Protein AF-A0A7J9XGP9-F1 (afdb_monomer_lite)

Foldseek 3Di:
DCPVDDPVRVVLVVQQVVVCVVVVHPDRDPVSSD

Secondary structure (DSSP, 8-state):
--TTS-HHHHHHHHHHHHHHHHTT-SS--GGG--

Radius of gyration: 9.93 Å; chains: 1; bounding box: 19×18×21 Å

Sequence (34 aa):
MFERFTDRARRVVVLAQEEARMLNHNYIGTEHIL

Structure (mmCIF, N/CA/C/O backbone):
data_AF-A0A7J9XGP9-F1
#
_entry.id   AF-A0A7J9XGP9-F1
#
loop_
_atom_site.group_PDB
_atom_site.id
_atom_site.type_symbol
_atom_site.label_atom_id
_atom_site.label_alt_id
_atom_site.label_comp_id
_atom_site.label_asym_id
_atom_site.label_entity_id
_atom_site.label_seq_id
_atom_site.pdbx_PDB_ins_code
_atom_site.Cartn_x
_atom_site.Cartn_y
_atom_site.Cartn_z
_atom_site.occupancy
_atom_site.B_iso_or_equiv
_atom_site.auth_seq_id
_atom_site.auth_comp_id
_atom_site.auth_asym_id
_atom_site.auth_atom_id
_atom_site.pdbx_PDB_model_num
ATOM 1 N N . MET A 1 1 ? 0.929 12.103 8.749 1.00 67.19 1 MET A N 1
ATOM 2 C CA . MET A 1 1 ? 0.335 11.743 7.432 1.00 67.19 1 MET A CA 1
ATOM 3 C C . MET A 1 1 ? -0.788 10.704 7.531 1.00 67.19 1 MET A C 1
ATOM 5 O O . MET A 1 1 ? -1.752 10.840 6.796 1.00 67.19 1 MET A O 1
ATOM 9 N N . PHE A 1 2 ? -0.740 9.723 8.446 1.00 82.44 2 PHE A N 1
ATOM 10 C CA . PHE A 1 2 ? -1.766 8.663 8.548 1.00 82.44 2 PHE A CA 1
ATOM 11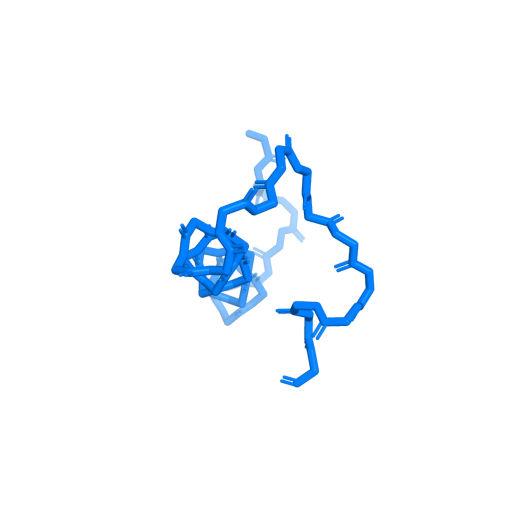 C C . PHE A 1 2 ? -2.644 8.719 9.809 1.00 82.44 2 PHE A C 1
ATOM 13 O O . PHE A 1 2 ? -3.163 7.703 10.254 1.00 82.44 2 PHE A O 1
ATOM 20 N N . GLU A 1 3 ? -2.823 9.897 10.403 1.00 84.06 3 GLU A N 1
ATOM 21 C CA . GLU A 1 3 ? -3.560 10.068 11.671 1.00 84.06 3 GLU A CA 1
ATOM 22 C C . GLU A 1 3 ? -5.052 9.717 11.573 1.00 84.06 3 GLU A C 1
ATOM 24 O O . GLU A 1 3 ? -5.693 9.455 12.582 1.00 84.06 3 GLU A O 1
ATOM 29 N N . ARG A 1 4 ? -5.606 9.668 10.354 1.00 91.19 4 ARG A N 1
ATOM 30 C CA . ARG A 1 4 ? -6.997 9.260 10.093 1.00 91.19 4 ARG A CA 1
ATOM 31 C C . ARG A 1 4 ? -7.156 7.765 9.807 1.00 91.19 4 ARG A C 1
ATOM 33 O O . ARG A 1 4 ? -8.270 7.311 9.568 1.00 91.19 4 ARG A O 1
ATOM 40 N N . PHE A 1 5 ? -6.064 7.007 9.772 1.00 93.50 5 PHE A N 1
ATOM 41 C CA . PHE A 1 5 ? -6.095 5.581 9.475 1.00 93.50 5 PHE A CA 1
ATOM 42 C C . PHE A 1 5 ? -6.102 4.766 10.758 1.00 93.50 5 PHE A C 1
ATOM 44 O O . PHE A 1 5 ? -5.402 5.078 11.721 1.00 93.50 5 PHE A O 1
ATOM 51 N N . THR A 1 6 ? -6.853 3.667 10.736 1.00 96.19 6 THR A N 1
ATOM 52 C CA . THR A 1 6 ? -6.736 2.642 11.772 1.00 96.19 6 THR A CA 1
ATOM 53 C C . THR A 1 6 ? -5.314 2.081 11.790 1.00 96.19 6 THR A C 1
ATOM 55 O O . THR A 1 6 ? -4.599 2.106 10.785 1.00 96.19 6 THR A O 1
ATOM 58 N N . ASP A 1 7 ? -4.900 1.519 12.920 1.00 94.94 7 ASP A N 1
ATOM 59 C CA . ASP A 1 7 ? -3.569 0.915 13.075 1.00 94.94 7 ASP A CA 1
ATOM 60 C C . ASP A 1 7 ? -3.312 -0.170 12.027 1.00 94.94 7 ASP A C 1
ATOM 62 O O . ASP A 1 7 ? -2.226 -0.261 11.452 1.00 94.94 7 ASP A O 1
ATOM 66 N N . ARG A 1 8 ? -4.354 -0.945 11.707 1.00 95.06 8 ARG A N 1
ATOM 67 C CA . ARG A 1 8 ? -4.318 -1.948 10.644 1.00 95.06 8 ARG A CA 1
ATOM 68 C C . ARG A 1 8 ? -4.064 -1.313 9.278 1.00 95.06 8 ARG A C 1
ATOM 70 O O . ARG A 1 8 ? -3.201 -1.794 8.554 1.00 95.06 8 ARG A O 1
ATOM 77 N N . ALA A 1 9 ? -4.771 -0.236 8.937 1.00 94.81 9 ALA A N 1
ATOM 78 C CA . ALA A 1 9 ? -4.571 0.459 7.667 1.00 94.81 9 ALA A CA 1
ATOM 79 C C . ALA A 1 9 ? -3.165 1.076 7.567 1.00 94.81 9 ALA A C 1
ATOM 81 O O . ALA A 1 9 ? -2.529 0.975 6.522 1.00 94.81 9 ALA A O 1
ATOM 82 N N . ARG A 1 10 ? -2.623 1.621 8.667 1.00 94.56 10 ARG A N 1
ATOM 83 C CA . ARG A 1 10 ? -1.223 2.081 8.713 1.00 94.56 10 ARG A CA 1
ATOM 84 C C . ARG A 1 10 ? -0.236 0.950 8.434 1.00 94.56 10 ARG A C 1
ATOM 86 O O . ARG A 1 10 ? 0.706 1.145 7.673 1.00 94.56 10 ARG A O 1
ATOM 93 N N . ARG A 1 11 ? -0.470 -0.237 9.004 1.00 94.38 11 ARG A N 1
ATOM 94 C CA . ARG A 1 11 ? 0.379 -1.414 8.774 1.00 94.38 11 ARG A CA 1
ATOM 95 C C . ARG A 1 11 ? 0.352 -1.883 7.319 1.00 94.38 11 ARG A C 1
ATOM 97 O O . ARG A 1 11 ? 1.404 -2.220 6.794 1.00 94.38 11 ARG A O 1
ATOM 104 N N . VAL A 1 12 ? -0.811 -1.863 6.664 1.00 95.19 12 VAL A N 1
ATOM 105 C CA . VAL A 1 12 ? -0.934 -2.231 5.240 1.00 95.19 12 VAL A CA 1
ATOM 106 C C . VAL A 1 12 ? -0.074 -1.328 4.356 1.00 95.19 12 VAL A C 1
ATOM 108 O O . VAL A 1 12 ? 0.628 -1.831 3.491 1.00 95.19 12 VAL A O 1
ATOM 111 N N . VAL A 1 13 ? -0.048 -0.014 4.608 1.00 94.69 13 VAL A N 1
ATOM 112 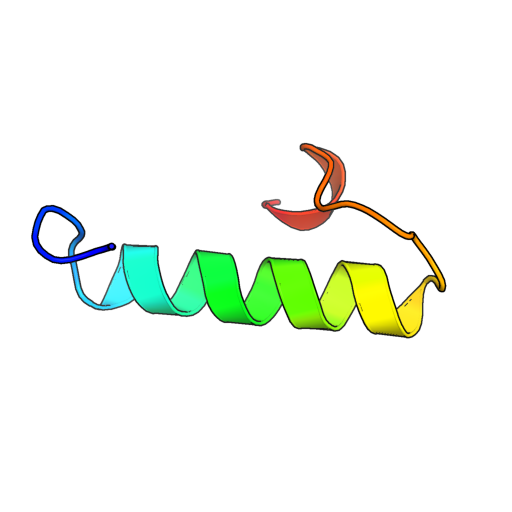C CA . VAL A 1 13 ? 0.791 0.914 3.825 1.00 94.69 13 VAL A CA 1
ATOM 113 C C . VAL A 1 13 ? 2.285 0.607 3.984 1.00 94.69 13 VAL A C 1
ATOM 115 O O . VAL A 1 13 ? 3.032 0.679 3.013 1.00 94.69 13 VAL A O 1
ATOM 118 N N . VAL A 1 14 ? 2.724 0.238 5.191 1.00 95.56 14 VAL A N 1
ATOM 119 C CA . VAL A 1 14 ? 4.122 -0.158 5.437 1.00 95.56 14 VAL A CA 1
ATOM 120 C C . VAL A 1 14 ? 4.470 -1.440 4.680 1.00 95.56 14 VAL A C 1
ATOM 122 O O . VAL A 1 14 ? 5.516 -1.496 4.042 1.00 95.56 14 VAL A O 1
ATOM 125 N N . LEU A 1 15 ? 3.580 -2.436 4.704 1.00 96.81 15 LEU A N 1
ATOM 126 C CA . LEU A 1 15 ? 3.763 -3.687 3.963 1.00 96.81 15 LEU A CA 1
ATOM 127 C C . LEU A 1 15 ? 3.815 -3.439 2.450 1.00 96.81 15 LEU A C 1
ATOM 129 O O . LEU A 1 15 ? 4.730 -3.912 1.789 1.00 96.81 15 LEU A O 1
ATOM 133 N N . ALA A 1 16 ? 2.917 -2.608 1.919 1.00 97.44 16 ALA A N 1
ATOM 134 C CA . ALA A 1 16 ? 2.902 -2.247 0.504 1.00 97.44 16 ALA A CA 1
ATOM 135 C C . ALA A 1 16 ? 4.198 -1.545 0.056 1.00 97.44 16 ALA A C 1
ATOM 137 O O . ALA A 1 16 ? 4.698 -1.773 -1.045 1.00 97.44 16 ALA A O 1
ATOM 138 N N . GLN A 1 17 ? 4.776 -0.704 0.919 1.00 97.00 17 GLN A N 1
ATOM 139 C CA . GLN A 1 17 ? 6.072 -0.073 0.663 1.00 97.00 17 GLN A CA 1
ATOM 140 C C . GLN A 1 17 ? 7.220 -1.092 0.636 1.00 97.00 17 GLN A C 1
ATOM 142 O O . GLN A 1 17 ? 8.166 -0.930 -0.141 1.00 97.00 17 GLN A O 1
ATOM 147 N N . GLU A 1 18 ? 7.162 -2.109 1.495 1.00 97.25 18 GLU A N 1
ATOM 148 C CA . GLU A 1 18 ? 8.157 -3.176 1.550 1.00 97.25 18 GLU A CA 1
ATOM 149 C C . GLU A 1 18 ? 8.084 -4.072 0.310 1.00 97.25 18 GLU A C 1
ATOM 151 O O . GLU A 1 18 ? 9.119 -4.298 -0.317 1.00 97.25 18 GLU A O 1
ATOM 156 N N . GLU A 1 19 ? 6.881 -4.462 -0.115 1.00 97.38 19 GLU A N 1
ATOM 157 C CA . GLU A 1 19 ? 6.647 -5.192 -1.370 1.00 97.38 19 GLU A CA 1
ATOM 158 C C . GLU A 1 19 ? 7.185 -4.424 -2.582 1.00 97.38 19 GLU A C 1
ATOM 160 O O . GLU A 1 19 ? 7.992 -4.954 -3.348 1.00 97.38 19 GLU A O 1
ATOM 165 N N . ALA A 1 20 ? 6.838 -3.137 -2.715 1.00 98.25 20 ALA A N 1
ATOM 166 C CA . ALA A 1 20 ? 7.351 -2.298 -3.799 1.00 98.25 20 ALA A CA 1
ATOM 167 C C . ALA A 1 20 ? 8.890 -2.254 -3.808 1.00 98.25 20 ALA A C 1
ATOM 169 O O . ALA A 1 20 ? 9.514 -2.350 -4.865 1.00 98.25 20 ALA A O 1
ATOM 170 N N . ARG A 1 21 ? 9.522 -2.179 -2.628 1.00 97.69 21 ARG A N 1
ATOM 171 C CA . ARG A 1 21 ? 10.986 -2.206 -2.505 1.00 97.69 21 ARG A CA 1
ATOM 172 C C . ARG A 1 21 ? 11.572 -3.554 -2.923 1.00 97.69 21 ARG A C 1
ATOM 174 O O . ARG A 1 21 ? 12.585 -3.569 -3.616 1.00 97.69 21 ARG A O 1
ATOM 181 N N . MET A 1 22 ? 10.959 -4.666 -2.519 1.00 97.44 22 MET A N 1
ATOM 182 C CA . MET A 1 22 ? 11.411 -6.012 -2.895 1.00 97.44 22 MET A CA 1
ATOM 183 C C . MET A 1 22 ? 11.326 -6.245 -4.407 1.00 97.44 22 MET A C 1
ATOM 185 O O .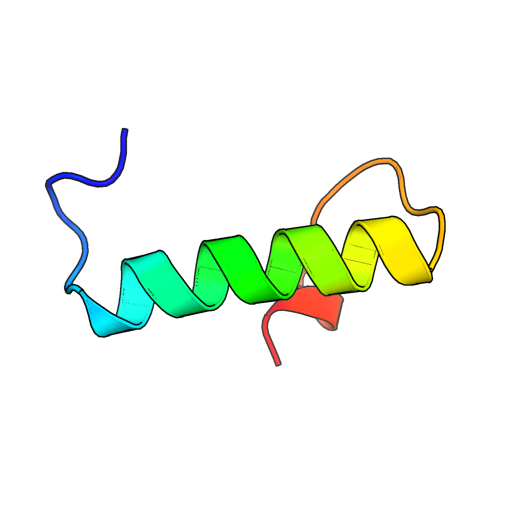 MET A 1 22 ? 12.197 -6.899 -4.978 1.00 97.44 22 MET A O 1
ATOM 189 N N . LEU A 1 23 ? 10.327 -5.649 -5.058 1.00 97.62 23 LEU A N 1
ATOM 190 C CA . LEU A 1 23 ? 10.134 -5.709 -6.507 1.00 97.62 23 LEU A CA 1
ATOM 191 C C . LEU A 1 23 ? 10.926 -4.641 -7.284 1.00 97.62 23 LEU A C 1
ATOM 193 O O . LEU A 1 23 ? 10.858 -4.603 -8.510 1.00 97.62 23 LEU A O 1
ATOM 197 N N . ASN A 1 24 ? 11.713 -3.796 -6.604 1.00 97.31 24 ASN A N 1
ATOM 198 C CA . ASN A 1 24 ? 12.427 -2.650 -7.189 1.00 97.31 24 ASN A CA 1
ATOM 199 C C . ASN A 1 24 ? 11.504 -1.655 -7.921 1.00 97.31 24 ASN A C 1
ATOM 201 O O . ASN A 1 24 ? 11.898 -1.013 -8.898 1.00 97.31 24 ASN A O 1
ATOM 205 N N . HIS A 1 25 ? 10.269 -1.507 -7.447 1.00 98.00 25 HIS A N 1
ATOM 206 C CA . HIS A 1 25 ? 9.337 -0.493 -7.918 1.00 98.00 25 HIS A CA 1
ATOM 207 C C . HIS A 1 25 ? 9.576 0.836 -7.191 1.00 98.00 25 HIS A C 1
ATOM 209 O O . HIS A 1 25 ? 9.697 0.901 -5.969 1.00 98.00 25 HIS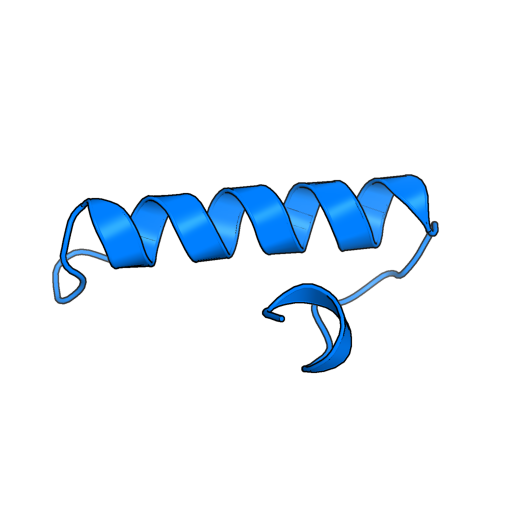 A O 1
ATOM 215 N N . ASN A 1 26 ? 9.599 1.932 -7.953 1.00 96.38 26 ASN A N 1
ATOM 216 C CA . ASN A 1 26 ? 9.840 3.279 -7.418 1.00 96.38 26 ASN A CA 1
ATOM 217 C C . ASN A 1 26 ? 8.584 3.937 -6.814 1.00 96.38 26 ASN A C 1
ATOM 219 O O . ASN A 1 26 ? 8.646 5.074 -6.350 1.00 96.38 26 ASN A O 1
ATOM 223 N N . TYR A 1 27 ? 7.436 3.259 -6.856 1.00 96.50 27 TYR A N 1
ATOM 224 C CA . TYR A 1 27 ? 6.163 3.755 -6.343 1.00 96.50 27 TYR A CA 1
ATOM 225 C C . TYR A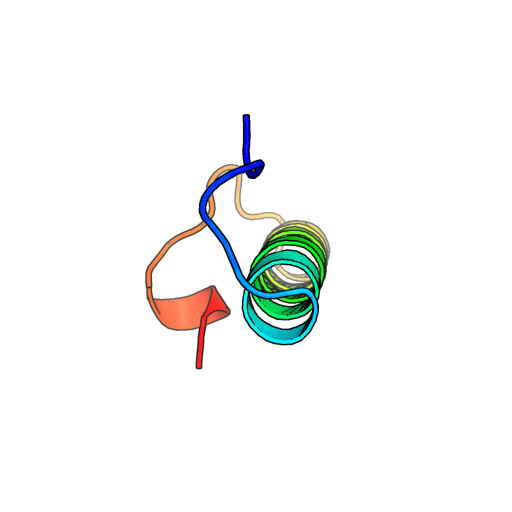 1 27 ? 5.292 2.603 -5.832 1.00 96.50 27 TYR A C 1
ATOM 227 O O . TYR A 1 27 ? 5.426 1.461 -6.269 1.00 96.50 27 TYR A O 1
ATOM 235 N N . ILE A 1 28 ? 4.367 2.919 -4.922 1.00 96.69 28 ILE A N 1
ATOM 236 C CA . ILE A 1 28 ? 3.346 1.978 -4.456 1.00 96.69 28 ILE A CA 1
ATOM 237 C C . ILE A 1 28 ? 2.170 2.020 -5.440 1.00 96.69 28 ILE A C 1
ATOM 239 O O . ILE A 1 28 ? 1.326 2.912 -5.370 1.00 96.69 28 ILE A O 1
ATOM 243 N N . GLY A 1 29 ? 2.130 1.072 -6.373 1.00 95.19 29 GLY A N 1
ATOM 244 C CA . GLY A 1 29 ? 0.934 0.759 -7.158 1.00 95.19 29 GLY A CA 1
ATOM 245 C C . GLY A 1 29 ? -0.103 -0.065 -6.378 1.00 95.19 29 GLY A C 1
ATOM 246 O O . GLY A 1 29 ? 0.171 -0.560 -5.281 1.00 95.19 29 GLY A O 1
ATOM 247 N N . THR A 1 30 ? -1.306 -0.212 -6.938 1.00 95.25 30 THR A N 1
ATOM 248 C CA . THR A 1 30 ? -2.412 -0.987 -6.338 1.00 95.25 30 THR A CA 1
ATOM 249 C C . THR A 1 30 ? -2.077 -2.464 -6.150 1.00 95.25 30 THR A C 1
ATOM 251 O O . THR A 1 30 ? -2.622 -3.109 -5.259 1.00 95.25 30 THR A O 1
ATOM 254 N N . GLU A 1 31 ? -1.157 -2.982 -6.959 1.00 95.00 31 GLU A N 1
ATOM 255 C CA . GLU A 1 31 ? -0.627 -4.340 -6.891 1.00 95.00 31 GLU A CA 1
ATOM 256 C C . GLU A 1 31 ? 0.091 -4.650 -5.571 1.00 95.00 31 GLU A C 1
ATOM 258 O O . GLU A 1 31 ? 0.175 -5.812 -5.198 1.00 95.00 31 GLU A O 1
ATOM 263 N N . HIS A 1 32 ? 0.553 -3.634 -4.833 1.00 95.31 32 HIS A N 1
ATOM 264 C CA . HIS A 1 32 ? 1.236 -3.823 -3.548 1.00 95.31 32 HIS A CA 1
ATOM 265 C C . HIS A 1 32 ? 0.295 -3.750 -2.334 1.00 95.31 32 HIS A C 1
ATOM 267 O O . HIS A 1 32 ? 0.738 -3.934 -1.206 1.00 95.31 32 HIS A O 1
ATOM 273 N N . ILE A 1 33 ? -0.984 -3.412 -2.529 1.00 91.75 33 ILE A N 1
ATOM 274 C CA . ILE A 1 33 ? -1.963 -3.230 -1.438 1.00 91.75 33 ILE A CA 1
ATOM 275 C C . ILE A 1 33 ? -2.763 -4.524 -1.162 1.00 91.75 33 ILE A C 1
ATOM 277 O O . ILE A 1 33 ? -3.527 -4.579 -0.195 1.00 91.75 33 ILE A O 1
ATOM 281 N N . LEU A 1 34 ? -2.594 -5.548 -2.005 1.00 79.62 34 LEU A N 1
ATOM 282 C CA . LEU A 1 34 ? -3.425 -6.754 -2.071 1.00 79.62 34 LEU A CA 1
ATOM 283 C C . LEU A 1 34 ? -3.002 -7.860 -1.094 1.00 79.62 34 LEU A C 1
ATOM 285 O O . LEU A 1 34 ? -1.784 -8.061 -0.906 1.00 79.62 34 LEU A O 1
#
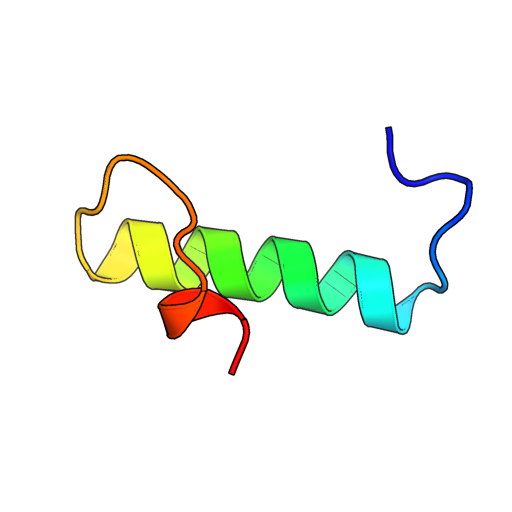
pLDDT: mean 93.75, std 6.28, range [67.19, 98.25]